Protein AF-A0A444CUM6-F1 (afdb_monomer)

Structure (mmCIF, N/CA/C/O backbone):
data_AF-A0A444CUM6-F1
#
_entry.id   AF-A0A444CUM6-F1
#
loop_
_atom_site.group_PDB
_atom_site.id
_atom_site.type_symbol
_atom_site.label_atom_id
_atom_site.label_alt_id
_atom_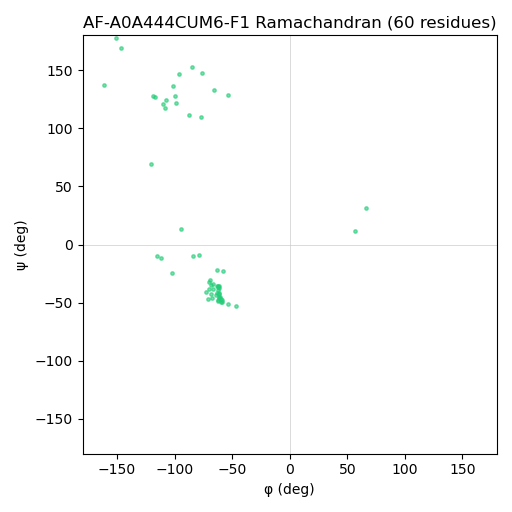site.label_comp_id
_atom_site.label_asym_id
_atom_site.label_entity_id
_atom_site.label_seq_id
_atom_site.pdbx_PDB_ins_code
_atom_site.Cartn_x
_atom_site.Cartn_y
_atom_site.Cartn_z
_atom_site.occupancy
_atom_site.B_iso_or_equiv
_atom_site.auth_seq_id
_atom_site.auth_comp_id
_atom_site.auth_asym_id
_atom_site.auth_atom_id
_atom_site.pdbx_PDB_model_num
ATOM 1 N N . MET A 1 1 ? -15.688 15.976 17.624 1.00 59.88 1 MET A N 1
ATOM 2 C CA . MET A 1 1 ? -16.765 15.039 17.220 1.00 59.88 1 MET A CA 1
ATOM 3 C C . MET A 1 1 ? -16.600 14.528 15.793 1.00 59.88 1 MET A C 1
ATOM 5 O O . MET A 1 1 ? -16.820 13.348 15.570 1.00 59.88 1 MET A O 1
ATOM 9 N N . GLU A 1 2 ? -16.195 15.351 14.825 1.00 62.75 2 GLU A N 1
ATOM 10 C CA . GLU A 1 2 ? -16.084 14.911 13.424 1.00 62.75 2 GLU A CA 1
ATOM 11 C C . GLU A 1 2 ? -14.940 13.916 13.156 1.00 62.75 2 GLU A C 1
ATOM 13 O O . GLU A 1 2 ? -15.144 12.927 12.459 1.00 62.75 2 GLU A O 1
ATOM 18 N N . SER A 1 3 ? -13.781 14.097 13.797 1.00 67.62 3 SER A N 1
ATOM 19 C CA . SER A 1 3 ? -12.641 13.171 13.697 1.00 67.62 3 SER A CA 1
ATOM 20 C C . SER A 1 3 ? -12.952 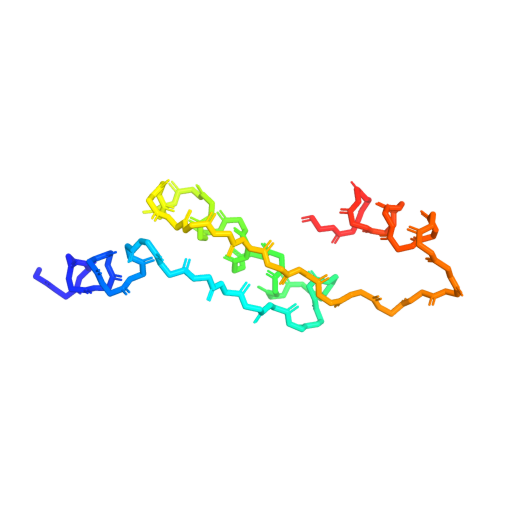11.758 14.205 1.00 67.62 3 SER A C 1
ATOM 22 O O . SER A 1 3 ? -12.490 10.790 13.610 1.00 67.62 3 SER A O 1
ATOM 24 N N . ILE A 1 4 ? -13.772 11.632 15.255 1.00 76.06 4 ILE A N 1
ATOM 25 C CA . ILE A 1 4 ? -14.191 10.338 15.823 1.00 76.06 4 ILE A CA 1
ATOM 26 C C . ILE A 1 4 ? -15.010 9.550 14.795 1.00 76.06 4 ILE A C 1
ATOM 28 O O . ILE A 1 4 ? -14.732 8.379 14.561 1.00 76.06 4 ILE A O 1
ATOM 32 N N . ARG A 1 5 ? -15.939 10.220 14.098 1.00 84.62 5 ARG A N 1
ATOM 33 C CA . ARG A 1 5 ? -16.758 9.593 13.048 1.00 84.62 5 ARG A CA 1
ATOM 34 C C . ARG A 1 5 ? -15.915 9.066 11.887 1.00 84.62 5 ARG A C 1
ATOM 36 O O . ARG A 1 5 ? -16.214 8.006 11.348 1.00 84.62 5 ARG A O 1
ATOM 43 N N . ILE A 1 6 ? -14.856 9.784 11.507 1.00 85.31 6 ILE A N 1
ATOM 44 C CA . ILE A 1 6 ? -13.938 9.351 10.441 1.00 85.31 6 ILE A CA 1
ATOM 45 C C . ILE A 1 6 ? -13.134 8.124 10.888 1.00 85.31 6 ILE A C 1
ATOM 47 O O . ILE A 1 6 ? -12.977 7.186 10.110 1.00 85.31 6 ILE A O 1
ATOM 51 N N . VAL A 1 7 ? -12.651 8.110 12.134 1.00 87.19 7 VAL A N 1
ATOM 52 C CA . VAL A 1 7 ? -11.905 6.966 12.683 1.00 87.19 7 VAL A CA 1
ATOM 53 C C . VAL A 1 7 ? -12.775 5.710 12.722 1.00 87.19 7 VAL A C 1
ATOM 55 O O . VAL A 1 7 ? -12.390 4.663 12.204 1.00 87.19 7 VAL A O 1
ATOM 58 N N . GLU A 1 8 ? -13.991 5.826 13.250 1.00 90.62 8 GLU A N 1
ATOM 59 C CA . GLU A 1 8 ? -14.948 4.718 13.282 1.00 90.62 8 GLU A CA 1
ATOM 60 C C . GLU A 1 8 ? -15.346 4.248 11.882 1.00 90.62 8 GLU A C 1
ATOM 62 O O . GLU A 1 8 ? -15.499 3.049 11.655 1.00 90.62 8 GLU A O 1
ATOM 67 N N . PHE A 1 9 ? -15.465 5.166 10.918 1.00 91.19 9 PHE A N 1
ATOM 68 C CA . PHE A 1 9 ? -15.794 4.809 9.542 1.00 91.19 9 PHE A CA 1
ATOM 69 C C . PHE A 1 9 ? -14.742 3.892 8.910 1.00 91.19 9 PHE A C 1
ATOM 71 O O . PHE A 1 9 ? -15.103 2.948 8.211 1.00 91.19 9 PHE A O 1
ATOM 78 N N . PHE A 1 10 ? -13.449 4.142 9.134 1.00 92.12 10 PHE A N 1
ATOM 79 C CA . PHE A 1 10 ? -12.378 3.337 8.534 1.00 92.12 10 PHE A CA 1
ATOM 80 C C . PHE A 1 10 ? -12.046 2.059 9.313 1.00 92.12 10 PHE A C 1
ATOM 82 O O . PHE A 1 10 ? -11.351 1.185 8.780 1.00 92.12 10 PHE A O 1
ATOM 89 N N . LYS A 1 11 ? -12.584 1.902 10.525 1.00 94.31 11 LYS A N 1
ATOM 90 C CA . LYS A 1 11 ? -12.408 0.707 11.352 1.00 94.31 11 LYS A CA 1
ATOM 91 C C . LYS A 1 11 ? -12.798 -0.563 10.591 1.00 94.31 11 LYS A C 1
ATOM 93 O O . LYS A 1 11 ? -13.882 -0.669 10.017 1.00 94.31 11 LYS A O 1
ATOM 98 N N . ASN A 1 12 ? -11.896 -1.542 10.585 1.00 95.94 12 ASN A N 1
ATOM 99 C CA . ASN A 1 12 ? -12.015 -2.840 9.919 1.00 95.94 12 ASN A CA 1
ATOM 100 C C . ASN A 1 12 ? -12.283 -2.791 8.402 1.00 95.94 12 ASN A C 1
ATOM 102 O O . ASN A 1 12 ? -12.576 -3.827 7.795 1.00 95.94 12 ASN A O 1
ATOM 106 N N . LYS A 1 13 ? -12.156 -1.625 7.755 1.00 95.75 13 LYS A N 1
ATOM 107 C CA . LYS A 1 13 ? -12.303 -1.506 6.302 1.00 95.75 13 LYS A CA 1
ATOM 108 C C . LYS A 1 13 ? -10.995 -1.816 5.587 1.00 95.75 13 LYS A C 1
ATOM 110 O O . LYS A 1 13 ? -9.903 -1.646 6.125 1.00 95.75 13 LYS A O 1
ATOM 115 N N . SER A 1 14 ? -11.119 -2.280 4.349 1.00 97.12 14 SER A N 1
ATOM 116 C CA . SER A 1 14 ? -9.997 -2.386 3.423 1.00 97.12 14 SER A CA 1
ATOM 117 C C . SER A 1 14 ? -10.034 -1.225 2.438 1.00 97.12 14 SER A C 1
ATOM 119 O O . SER A 1 14 ? -11.102 -0.883 1.936 1.00 97.12 14 SER A O 1
ATOM 121 N N . ILE A 1 15 ? -8.876 -0.625 2.173 1.00 96.38 15 ILE A N 1
ATOM 122 C CA . ILE A 1 15 ? -8.741 0.566 1.328 1.00 96.38 15 ILE A CA 1
ATOM 123 C C . ILE A 1 15 ? -7.857 0.213 0.136 1.00 96.38 15 ILE A C 1
ATOM 125 O O . ILE A 1 15 ? -6.755 -0.298 0.322 1.00 96.38 15 ILE A O 1
ATOM 129 N N . LEU A 1 16 ? -8.332 0.495 -1.077 1.00 97.94 16 LEU A N 1
ATOM 130 C CA . LEU A 1 16 ? -7.530 0.438 -2.297 1.00 97.94 16 LEU A CA 1
ATOM 131 C C . LEU A 1 16 ? -7.065 1.852 -2.652 1.00 97.94 16 LEU A C 1
ATOM 133 O O . LEU A 1 16 ? -7.890 2.739 -2.857 1.00 97.94 16 LEU A O 1
ATOM 137 N N . VAL A 1 17 ? -5.753 2.048 -2.740 1.00 97.12 17 VAL A N 1
ATOM 138 C CA . VAL A 1 17 ? -5.130 3.311 -3.142 1.00 97.12 17 VAL A CA 1
ATOM 139 C C . VAL A 1 17 ? -4.503 3.136 -4.517 1.00 97.12 17 VAL A C 1
ATOM 141 O O . VAL A 1 17 ? -3.619 2.302 -4.717 1.00 97.12 17 VAL A O 1
ATOM 144 N N . THR A 1 18 ? -4.950 3.945 -5.472 1.00 96.88 18 THR A N 1
ATOM 145 C CA . THR A 1 18 ? -4.359 4.034 -6.810 1.00 96.88 18 THR A CA 1
ATOM 146 C C . THR A 1 18 ? -3.373 5.191 -6.875 1.00 96.88 18 THR A C 1
ATOM 148 O O . THR A 1 18 ? -3.598 6.223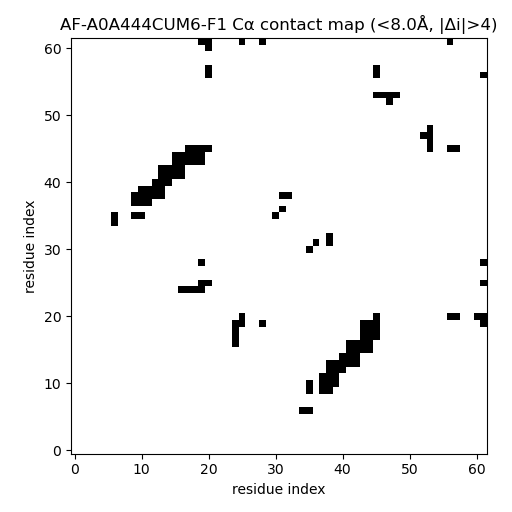 -6.247 1.00 96.88 18 THR A O 1
ATOM 151 N N . GLY A 1 19 ? -2.303 5.053 -7.661 1.00 96.38 19 GLY A N 1
ATOM 152 C CA . GLY A 1 19 ? -1.307 6.121 -7.786 1.00 96.38 19 GLY A CA 1
ATOM 153 C C . GLY A 1 19 ? -0.546 6.373 -6.483 1.00 96.38 19 GLY A C 1
ATOM 154 O O . GLY A 1 19 ? -0.142 7.504 -6.229 1.00 96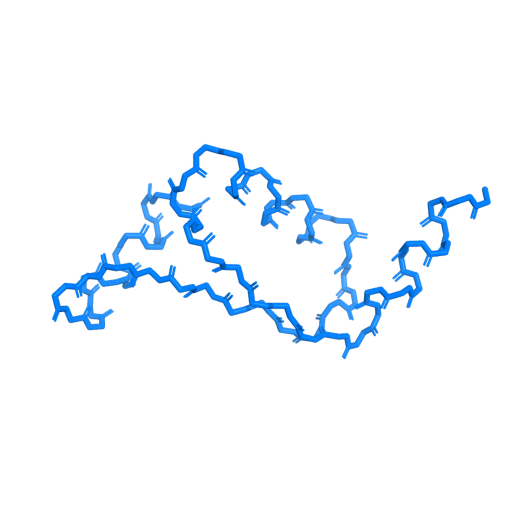.38 19 GLY A O 1
ATOM 155 N N . SER A 1 20 ? -0.347 5.331 -5.664 1.00 96.50 20 SER A N 1
ATOM 156 C CA . SER A 1 20 ? 0.275 5.416 -4.333 1.00 96.50 20 SER A CA 1
ATOM 157 C C . SER A 1 20 ? 1.691 5.996 -4.341 1.00 96.50 20 SER A C 1
ATOM 159 O O . SER A 1 20 ? 2.123 6.548 -3.339 1.00 96.50 20 SER A O 1
ATOM 161 N N . THR A 1 21 ? 2.391 5.933 -5.476 1.00 96.69 21 THR A N 1
ATOM 162 C CA . THR A 1 21 ? 3.726 6.523 -5.656 1.00 96.69 21 THR A CA 1
ATOM 163 C C . THR A 1 21 ? 3.697 8.040 -5.902 1.00 96.69 21 THR A C 1
ATOM 165 O O . THR A 1 21 ? 4.743 8.686 -5.943 1.00 96.69 21 THR A O 1
ATOM 168 N N . GLY A 1 22 ? 2.518 8.637 -6.105 1.00 96.75 22 GLY A N 1
ATOM 169 C CA . GLY A 1 22 ? 2.349 10.082 -6.264 1.00 96.75 22 GLY A CA 1
ATOM 170 C C . GLY A 1 22 ? 2.441 10.819 -4.927 1.00 96.75 22 GLY A C 1
ATOM 171 O O . GLY A 1 22 ? 2.010 10.301 -3.903 1.00 96.75 22 GLY A O 1
ATOM 172 N N . PHE A 1 23 ? 2.960 12.050 -4.934 1.00 96.75 23 PHE A N 1
ATOM 173 C CA . PHE A 1 23 ? 3.240 12.842 -3.724 1.00 96.75 23 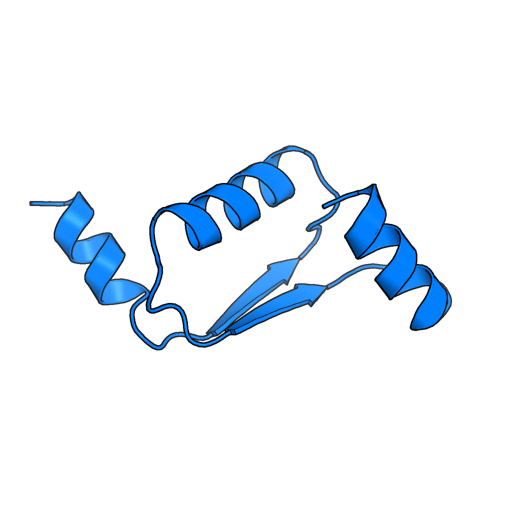PHE A CA 1
ATOM 174 C C . PHE A 1 23 ? 2.097 12.854 -2.691 1.00 96.75 23 PHE A C 1
ATOM 176 O O . PHE A 1 23 ? 2.307 12.491 -1.536 1.00 96.75 23 PHE A O 1
ATOM 183 N N . LEU A 1 24 ? 0.876 13.199 -3.112 1.00 97.06 24 LEU A N 1
ATOM 184 C CA . LEU A 1 24 ? -0.280 13.261 -2.211 1.00 97.06 24 LEU A CA 1
ATOM 185 C C . LEU A 1 24 ? -0.690 11.881 -1.677 1.00 97.06 24 LEU A C 1
ATOM 187 O O . LEU A 1 24 ? -1.070 11.750 -0.515 1.00 97.06 24 LEU A O 1
ATOM 191 N N . ALA A 1 25 ? -0.613 10.850 -2.518 1.00 97.25 25 ALA A N 1
ATOM 192 C CA . ALA A 1 25 ? -1.048 9.513 -2.146 1.00 97.25 25 ALA A CA 1
ATOM 193 C C . ALA A 1 25 ? -0.138 8.897 -1.072 1.00 97.25 25 ALA A C 1
ATOM 195 O O . ALA A 1 25 ? -0.652 8.245 -0.168 1.00 97.25 25 ALA A O 1
ATOM 196 N N . LYS A 1 26 ? 1.173 9.175 -1.094 1.00 95.75 26 LYS A N 1
ATOM 197 C CA . LYS A 1 26 ? 2.092 8.774 -0.011 1.00 95.75 26 LYS A CA 1
ATOM 198 C C . LYS A 1 26 ? 1.685 9.369 1.327 1.00 95.75 26 LYS A C 1
ATOM 200 O O . LYS A 1 26 ? 1.584 8.657 2.317 1.00 95.75 26 LYS A O 1
ATOM 205 N N . ILE A 1 27 ? 1.391 10.672 1.342 1.00 97.00 27 ILE A N 1
ATOM 206 C CA . ILE A 1 27 ? 0.953 11.379 2.553 1.00 97.00 27 ILE A CA 1
ATOM 207 C C . ILE A 1 27 ? -0.367 10.790 3.051 1.00 97.00 27 ILE A C 1
ATOM 209 O O . ILE A 1 27 ? -0.553 10.615 4.250 1.00 97.00 27 ILE A O 1
ATOM 213 N N . PHE A 1 28 ? -1.283 10.445 2.144 1.00 95.75 28 PHE A N 1
ATOM 214 C CA . PHE A 1 28 ? -2.517 9.760 2.513 1.00 95.75 28 PHE A CA 1
ATOM 215 C C . PHE A 1 28 ? -2.250 8.385 3.144 1.00 95.75 28 PHE A C 1
ATOM 217 O O . PHE A 1 28 ? -2.803 8.095 4.202 1.00 95.75 28 PHE A O 1
AT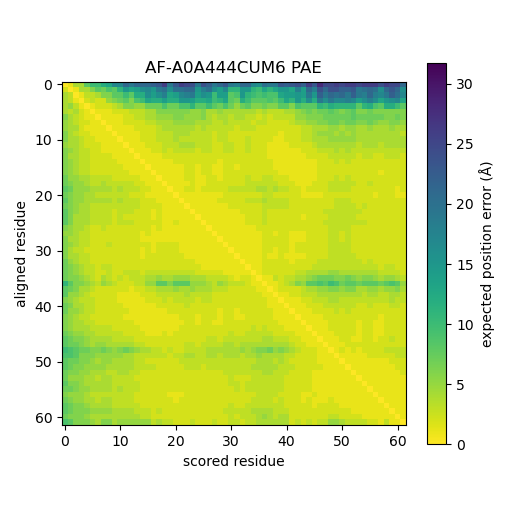OM 224 N N . VAL A 1 29 ? -1.388 7.560 2.540 1.00 95.69 29 VAL A N 1
ATOM 225 C CA . VAL A 1 29 ? -1.003 6.241 3.075 1.00 95.69 29 VAL A CA 1
ATOM 226 C C . VAL A 1 29 ? -0.377 6.382 4.462 1.00 95.69 29 VAL A C 1
ATOM 228 O O . VAL A 1 29 ? -0.826 5.732 5.403 1.00 95.69 29 VAL A O 1
ATOM 231 N N . GLU A 1 30 ? 0.594 7.282 4.605 1.00 95.44 30 GLU A N 1
ATOM 232 C CA . GLU A 1 30 ? 1.230 7.637 5.873 1.00 95.44 30 GLU A CA 1
ATOM 233 C C . GLU A 1 30 ? 0.180 8.031 6.917 1.00 95.44 30 GLU A C 1
ATOM 235 O O . GLU A 1 30 ? 0.132 7.461 8.007 1.00 95.44 30 GLU A O 1
ATOM 240 N N . LYS A 1 31 ? -0.721 8.952 6.559 1.00 94.44 31 LYS A N 1
ATOM 241 C CA . LYS A 1 31 ? -1.744 9.459 7.468 1.00 94.44 31 LYS A CA 1
ATOM 242 C C . LYS A 1 31 ? -2.668 8.348 7.938 1.00 94.44 31 LYS A C 1
ATOM 244 O O . LYS A 1 31 ? -2.947 8.283 9.132 1.00 94.44 31 LYS A O 1
ATOM 249 N N . VAL A 1 32 ? -3.132 7.491 7.027 1.00 94.25 32 VAL A N 1
ATOM 250 C CA . VAL A 1 32 ? -3.982 6.343 7.365 1.00 94.25 32 VAL A CA 1
ATOM 251 C C . VAL A 1 32 ? -3.245 5.413 8.323 1.00 94.25 32 VAL A C 1
ATOM 253 O O . VAL A 1 32 ? -3.787 5.102 9.377 1.00 94.25 32 VAL A O 1
ATOM 256 N N . LEU A 1 33 ? -2.001 5.035 8.024 1.00 92.69 33 LEU A N 1
ATOM 257 C CA . LEU A 1 33 ? -1.218 4.153 8.894 1.00 92.69 33 LEU A CA 1
ATOM 258 C C . LEU A 1 33 ? -0.937 4.776 10.272 1.00 92.69 33 LEU A C 1
ATOM 260 O O . LEU A 1 33 ? -0.957 4.066 11.273 1.00 92.69 33 LEU A O 1
ATOM 264 N N . ARG A 1 34 ? -0.727 6.097 10.349 1.00 93.62 34 ARG A N 1
ATOM 265 C CA . ARG A 1 34 ? -0.472 6.807 11.612 1.00 93.62 34 ARG A CA 1
ATOM 266 C C . ARG A 1 34 ? -1.718 6.941 12.486 1.00 93.62 34 ARG A C 1
ATOM 268 O O . ARG A 1 34 ? -1.610 6.863 13.706 1.00 93.62 34 ARG A O 1
ATOM 275 N N . VAL A 1 35 ? -2.879 7.230 11.892 1.00 91.69 35 VAL A N 1
ATOM 276 C CA . VAL A 1 35 ? -4.078 7.652 12.650 1.00 91.69 35 VAL A CA 1
ATOM 277 C C . VAL A 1 35 ? -5.226 6.645 12.640 1.00 91.69 35 VAL A C 1
ATOM 279 O O . VAL A 1 35 ? -6.167 6.820 13.406 1.00 91.69 35 VAL A O 1
ATOM 282 N N . GLN A 1 36 ? -5.170 5.613 11.793 1.00 91.50 36 GLN A N 1
ATOM 283 C CA . GLN A 1 36 ? -6.189 4.564 11.669 1.00 91.50 36 GLN A CA 1
ATOM 284 C C . GLN A 1 36 ? -5.588 3.180 11.962 1.00 91.50 36 GLN A C 1
ATOM 286 O O . GLN A 1 36 ? -5.470 2.356 11.052 1.00 91.50 36 GLN A O 1
ATOM 291 N N . PRO A 1 37 ? -5.219 2.885 13.224 1.00 85.19 37 PRO A N 1
ATOM 292 C CA . PRO A 1 37 ? -4.589 1.611 13.580 1.00 85.19 37 PRO A CA 1
ATOM 293 C C . PRO A 1 37 ? -5.500 0.397 13.336 1.00 85.19 37 PRO A C 1
ATOM 295 O O . PRO A 1 37 ? -5.010 -0.715 13.177 1.00 85.19 37 PRO A O 1
ATOM 298 N N . GLU A 1 38 ? -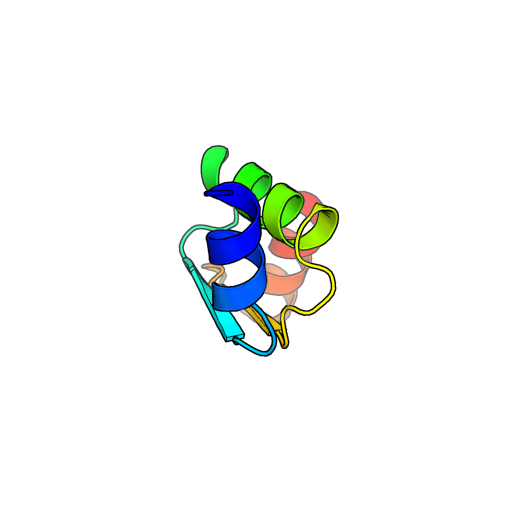6.821 0.599 13.282 1.00 93.62 38 GLU A N 1
ATOM 299 C CA . GLU A 1 38 ? -7.810 -0.465 13.073 1.00 93.62 38 GLU A CA 1
ATOM 300 C C . GLU A 1 38 ? -8.225 -0.645 11.600 1.00 93.62 38 GLU A C 1
ATOM 302 O O . GLU A 1 38 ? -9.228 -1.304 11.317 1.00 93.62 38 GLU A O 1
ATOM 307 N N . VAL A 1 39 ? -7.504 -0.064 10.634 1.00 95.38 39 VAL A N 1
ATOM 308 C CA . VAL A 1 39 ? -7.739 -0.379 9.217 1.0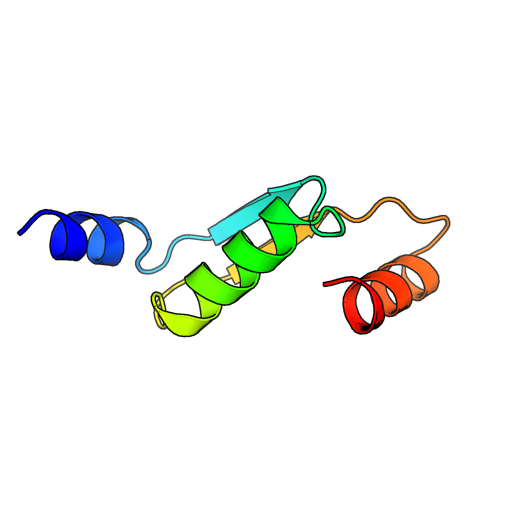0 95.38 39 VAL A CA 1
ATOM 309 C C . VAL A 1 39 ? -7.366 -1.842 8.953 1.00 95.38 39 VAL A C 1
ATOM 311 O O . VAL A 1 39 ? -6.304 -2.312 9.351 1.00 95.38 39 VAL A O 1
ATOM 314 N N . LYS A 1 40 ? -8.230 -2.596 8.264 1.00 96.5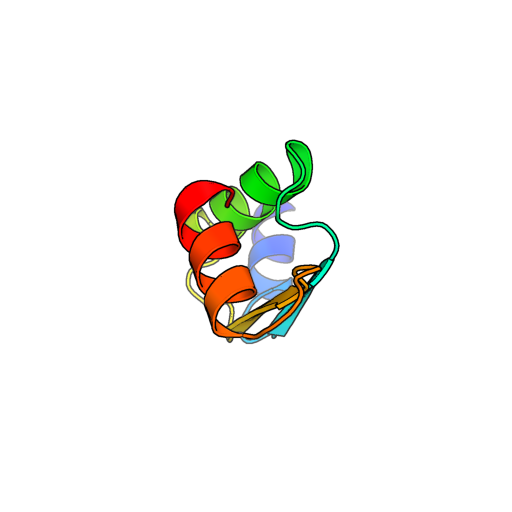6 40 LYS A N 1
ATOM 315 C CA . LYS A 1 40 ? -8.015 -4.040 8.067 1.00 96.56 40 LYS A CA 1
ATOM 316 C C . LYS A 1 40 ? -6.859 -4.322 7.113 1.00 96.56 40 LYS A C 1
ATOM 318 O O . LYS A 1 40 ? -6.064 -5.228 7.344 1.00 96.56 40 LYS A O 1
ATOM 323 N N . LYS A 1 41 ? -6.828 -3.617 5.979 1.00 96.50 41 LYS A N 1
ATOM 324 C CA . LYS A 1 41 ? -5.797 -3.799 4.950 1.00 96.50 41 LYS A CA 1
ATOM 325 C C . LYS A 1 41 ? -5.726 -2.594 4.023 1.00 96.50 41 LYS A C 1
ATOM 327 O O . LYS A 1 41 ? -6.764 -2.116 3.568 1.00 96.50 41 LYS A O 1
ATOM 332 N N . LEU A 1 42 ? -4.512 -2.165 3.695 1.00 96.19 42 LEU A N 1
ATOM 333 C CA . LEU A 1 42 ? -4.253 -1.245 2.593 1.00 96.19 42 LEU A CA 1
ATOM 334 C C . LEU A 1 42 ? -3.774 -2.038 1.375 1.00 96.19 42 LEU A C 1
ATOM 336 O O . LEU A 1 42 ? -2.841 -2.833 1.471 1.00 96.19 42 LEU A O 1
ATOM 340 N N . PHE A 1 43 ? -4.412 -1.819 0.234 1.00 97.31 43 PHE A N 1
ATOM 341 C CA . PHE A 1 43 ? -3.989 -2.329 -1.061 1.00 97.31 43 PHE A CA 1
ATOM 342 C C . PHE A 1 43 ? -3.443 -1.163 -1.877 1.00 97.31 43 PHE A C 1
ATOM 344 O O . PHE A 1 43 ? -4.136 -0.165 -2.069 1.00 97.31 43 PHE A O 1
ATOM 351 N N . LEU A 1 44 ? -2.209 -1.284 -2.356 1.00 97.38 44 LEU A N 1
ATOM 352 C CA . LEU A 1 44 ? -1.563 -0.267 -3.179 1.00 97.38 44 LEU A CA 1
ATOM 353 C C . LEU A 1 44 ? -1.475 -0.774 -4.615 1.00 97.38 44 LEU A C 1
ATOM 355 O O . LEU A 1 44 ? -0.821 -1.783 -4.877 1.00 97.38 44 LEU A O 1
ATOM 359 N N . LEU A 1 45 ? -2.130 -0.083 -5.548 1.00 96.50 45 LEU A N 1
ATOM 360 C CA . LEU A 1 45 ? -1.986 -0.376 -6.969 1.00 96.50 45 LEU A CA 1
ATOM 361 C C . LEU A 1 45 ? -0.795 0.403 -7.528 1.00 96.50 45 LEU A C 1
ATOM 363 O O . LEU A 1 45 ? -0.848 1.629 -7.673 1.00 96.50 45 LEU A O 1
ATOM 367 N N . VAL A 1 46 ? 0.258 -0.330 -7.885 1.00 96.88 46 VAL A N 1
ATOM 368 C CA . VAL A 1 46 ? 1.493 0.221 -8.445 1.00 96.88 46 VAL A CA 1
ATOM 369 C C . VAL A 1 46 ? 1.692 -0.295 -9.864 1.00 96.88 46 VAL A C 1
ATOM 371 O O . VAL A 1 46 ? 1.681 -1.495 -10.115 1.00 96.88 46 VAL A O 1
ATOM 374 N N . ARG A 1 47 ? 1.890 0.629 -10.809 1.00 96.19 47 ARG A N 1
ATOM 375 C CA . ARG A 1 47 ? 2.176 0.300 -12.211 1.00 96.19 47 ARG A CA 1
ATOM 376 C C . ARG A 1 47 ? 3.633 -0.144 -12.359 1.00 96.19 47 ARG A C 1
ATOM 378 O O . ARG A 1 47 ? 4.521 0.694 -12.264 1.00 96.19 47 ARG A O 1
ATOM 385 N N . ALA A 1 48 ? 3.900 -1.411 -12.628 1.00 97.56 48 ALA A N 1
ATOM 386 C CA . ALA A 1 48 ? 5.251 -1.901 -12.905 1.00 97.56 48 ALA A CA 1
ATOM 387 C C . ALA A 1 48 ? 5.213 -3.050 -13.921 1.00 97.56 48 ALA A C 1
ATOM 389 O O . ALA A 1 48 ? 4.131 -3.539 -14.240 1.00 97.56 48 ALA A O 1
ATOM 390 N N . GLY A 1 49 ? 6.379 -3.450 -14.441 1.00 97.75 49 GLY A N 1
ATOM 391 C CA . GLY A 1 49 ? 6.482 -4.553 -15.405 1.00 97.75 49 GLY A CA 1
ATOM 392 C C . GLY A 1 49 ? 6.204 -5.926 -14.790 1.00 97.75 49 GLY A C 1
ATOM 393 O O . GLY A 1 49 ? 5.639 -6.792 -15.447 1.00 97.75 49 GLY A O 1
ATOM 394 N N . ASP A 1 50 ? 6.544 -6.102 -13.514 1.00 97.50 50 ASP A N 1
ATOM 395 C CA . ASP A 1 50 ? 6.307 -7.324 -12.750 1.00 97.50 50 ASP A CA 1
ATOM 396 C C . ASP A 1 50 ? 6.130 -7.022 -11.250 1.00 97.50 50 ASP A C 1
ATOM 398 O O . ASP A 1 50 ? 6.220 -5.875 -10.795 1.00 97.50 50 ASP A O 1
ATOM 402 N N . ALA A 1 51 ? 5.858 -8.069 -10.469 1.00 96.94 51 ALA A N 1
ATOM 403 C CA . ALA A 1 51 ? 5.646 -7.961 -9.030 1.00 96.94 51 ALA A CA 1
ATOM 404 C C . ALA A 1 51 ? 6.912 -7.545 -8.260 1.00 96.94 51 ALA A C 1
ATOM 406 O O . ALA A 1 51 ? 6.806 -6.827 -7.266 1.00 96.94 51 ALA A O 1
ATOM 407 N N . ALA A 1 52 ? 8.103 -7.963 -8.703 1.00 97.94 52 ALA A N 1
ATOM 408 C CA . ALA A 1 52 ? 9.357 -7.603 -8.040 1.00 97.94 52 ALA A CA 1
ATOM 409 C C . ALA A 1 52 ? 9.629 -6.098 -8.182 1.00 97.94 52 ALA A C 1
ATOM 411 O O . ALA A 1 52 ? 9.880 -5.409 -7.193 1.00 97.94 52 ALA A O 1
ATOM 412 N N . SER A 1 53 ? 9.452 -5.576 -9.394 1.00 97.81 53 SER A N 1
ATOM 413 C CA . SER A 1 53 ? 9.528 -4.158 -9.728 1.00 97.81 53 SER A CA 1
ATOM 414 C C . SER A 1 53 ? 8.466 -3.357 -8.976 1.00 97.81 53 SER A C 1
ATOM 416 O O . SER A 1 53 ? 8.763 -2.292 -8.440 1.00 97.81 53 SER A O 1
ATOM 418 N N . ALA A 1 54 ? 7.229 -3.862 -8.879 1.00 97.19 54 ALA A N 1
ATOM 419 C CA . ALA A 1 54 ? 6.181 -3.214 -8.090 1.00 97.19 54 ALA A CA 1
ATOM 420 C C . ALA A 1 54 ? 6.568 -3.113 -6.605 1.00 97.19 54 ALA A C 1
ATOM 422 O O . ALA A 1 54 ? 6.433 -2.041 -6.019 1.00 97.19 54 ALA A O 1
ATOM 423 N N . ASN A 1 55 ? 7.097 -4.190 -6.015 1.00 96.81 55 ASN A N 1
ATOM 424 C CA . ASN A 1 55 ? 7.550 -4.205 -4.622 1.00 96.81 55 ASN A CA 1
ATOM 425 C C . ASN A 1 55 ? 8.713 -3.239 -4.381 1.00 96.81 55 ASN A C 1
ATOM 427 O O . ASN A 1 55 ? 8.698 -2.518 -3.385 1.00 96.81 55 ASN A O 1
ATOM 431 N N . GLN A 1 56 ? 9.683 -3.176 -5.298 1.00 98.12 56 GLN A N 1
ATOM 432 C CA . GLN A 1 56 ? 10.773 -2.207 -5.215 1.00 98.12 56 GLN A CA 1
ATOM 433 C C . GLN A 1 56 ? 10.229 -0.775 -5.210 1.00 98.12 56 GLN A C 1
ATOM 435 O O . GLN A 1 56 ? 10.586 0.006 -4.334 1.00 98.12 56 GLN A O 1
ATOM 440 N N . ARG A 1 57 ? 9.315 -0.447 -6.133 1.00 97.25 57 ARG A N 1
ATOM 441 C CA . ARG A 1 57 ? 8.683 0.879 -6.188 1.00 97.25 57 ARG A CA 1
ATOM 442 C C . ARG A 1 57 ? 7.880 1.199 -4.929 1.00 97.25 57 ARG A C 1
ATOM 444 O O . ARG A 1 57 ? 7.884 2.342 -4.497 1.00 97.25 57 ARG A O 1
ATOM 451 N N . VAL A 1 58 ? 7.208 0.222 -4.316 1.00 96.56 58 VAL A N 1
ATOM 452 C CA . VAL A 1 58 ? 6.552 0.435 -3.013 1.00 96.56 58 VAL A CA 1
ATOM 453 C C . VAL A 1 58 ? 7.582 0.798 -1.943 1.00 96.56 58 VAL A C 1
ATOM 455 O O . VAL A 1 58 ? 7.364 1.752 -1.216 1.00 96.56 58 VAL A O 1
ATOM 458 N N . GLN A 1 59 ? 8.707 0.085 -1.862 1.00 96.31 59 GLN A N 1
ATOM 459 C CA . GLN A 1 59 ? 9.726 0.327 -0.833 1.00 96.31 59 GLN A CA 1
ATOM 460 C C . GLN A 1 59 ? 10.475 1.655 -0.999 1.00 96.31 59 GLN A C 1
ATOM 462 O O . GLN A 1 59 ? 10.937 2.215 -0.009 1.00 96.31 59 GLN A O 1
ATOM 467 N N . THR A 1 60 ? 10.647 2.134 -2.233 1.00 96.69 60 THR A N 1
ATOM 468 C CA . THR A 1 60 ? 11.442 3.339 -2.514 1.00 96.69 60 THR A CA 1
ATOM 469 C C . THR A 1 60 ? 10.603 4.584 -2.773 1.00 96.69 60 THR A C 1
ATOM 471 O O . THR A 1 60 ? 11.099 5.696 -2.595 1.00 96.69 60 THR A O 1
ATOM 474 N N . GLU A 1 61 ? 9.353 4.433 -3.219 1.00 95.56 61 GLU A N 1
ATOM 475 C CA . GLU A 1 61 ? 8.519 5.556 -3.648 1.00 95.56 61 GLU A CA 1
ATOM 476 C C . GLU A 1 61 ? 7.284 5.798 -2.778 1.00 95.56 61 GLU A C 1
ATOM 478 O O . GLU A 1 61 ? 6.652 6.832 -3.000 1.00 95.56 61 GLU A O 1
ATOM 483 N N . VAL A 1 62 ? 6.918 4.914 -1.843 1.00 92.50 62 VAL A N 1
ATOM 484 C CA . VAL A 1 62 ? 5.752 5.076 -0.946 1.00 92.50 62 VAL A CA 1
ATOM 485 C C . VAL A 1 62 ? 6.211 5.282 0.486 1.00 92.50 62 VAL A C 1
ATOM 487 O O . VAL A 1 62 ? 5.737 6.276 1.079 1.00 92.50 62 VAL A O 1
#

pLDDT: mean 93.29, std 7.82, range [59.88, 98.12]

InterPro domains:
  IPR013120 Fatty acyl-CoA reductase-like, NAD-binding domain [PF07993] (17-61)
  IPR026055 Fatty acyl-CoA reductase [PTHR11011] (6-59)
  IPR036291 NAD(P)-binding domain superfamily [SSF51735] (4-57)

Sequence (62 aa):
MESIRIVEFFKNKSILVTGSTGFLAKIFVEKVLRVQPEVKKLFLLVRAGDAASANQRVQTEV

Mean predicted aligned error: 3.46 Å

Organism: Ensete ventricosum (NCBI:txid4639)

Solvent-accessible surface area (backbone atoms only — not comparable to full-atom values): 3624 Å² total; per-residue (Å²): 116,70,68,59,54,53,48,62,66,43,46,66,35,71,47,80,39,72,56,30,66,39,77,68,39,22,53,49,54,51,48,44,63,74,72,39,81,51,44,63,43,81,43,72,51,64,94,54,95,47,71,68,54,29,51,51,47,49,77,76,48,82

Radius of gyration: 12.99 Å; Cα contacts (8 Å, |Δi|>4): 67; chains: 1; bounding box: 28×23×33 Å

Secondary structure (DSSP, 8-state):
-HHHHHHHHHTT-EEEEESTTSHHHHHHHHHHHHH-TT--EEEEE---SSHHHHHHHHHHH-

Foldseek 3Di:
DVLVVVLVVQAQAEEEQEPCLDPVNVVVVVCCVVRRVRRNYYHYDADDPDPVRRVVSVVPRD

Nearest PDB structures (foldseek):
  8a0m-assembly1_A  TM=4.616E-01  e=6.588E-01  Haemophilus influenzae
  8a0m-assembly2_D  TM=4.676E-01  e=8.577E-01  Haemophilus influenzae
  8a0m-assembly2_C  TM=4.601E-01  e=1.117E+00  Haemophilus influenzae
  5t1p-assembly5_E  TM=4.612E-01  e=3.427E+00  Campylobacter jejuni BJ-CJGB96299